Protein AF-A0A0C1VVW6-F1 (afdb_monomer)

pLDDT: mean 87.75, std 16.45, range [38.97, 98.75]

Mean predicted aligned error: 8.98 Å

Solvent-accessible surface area (backbone atoms only — not comparable to full-atom values): 6967 Å² total; per-residue (Å²): 140,86,84,83,84,83,82,80,81,80,80,78,78,80,73,80,77,72,69,86,77,62,80,66,50,30,40,35,40,40,45,78,97,44,73,49,74,16,56,50,42,99,85,32,35,31,55,39,76,48,79,59,90,57,38,35,37,46,38,36,39,38,56,46,84,48,90,81,26,34,38,38,39,41,40,39,40,38,35,34,60,78,77,74,44,76,35,62,45,76,51,74,44,80,40,46,60,93,42,28,82,48,73,43,79,73,51,56,43,87,90,32,56,28,26,38,29,42,70

Structure (mmCIF, N/CA/C/O backbone):
data_AF-A0A0C1VVW6-F1
#
_entry.id   AF-A0A0C1VVW6-F1
#
loop_
_atom_site.group_PDB
_atom_site.id
_atom_site.type_symbol
_atom_site.label_atom_id
_atom_site.label_alt_id
_atom_site.label_comp_id
_atom_site.label_asym_id
_atom_site.label_entity_id
_atom_site.label_seq_id
_atom_site.pdbx_PDB_ins_code
_atom_site.Cartn_x
_atom_site.Cartn_y
_atom_site.Cartn_z
_atom_site.occupancy
_atom_site.B_iso_or_equiv
_atom_site.auth_seq_id
_atom_site.auth_comp_id
_atom_site.auth_asym_id
_atom_site.auth_atom_id
_atom_site.pdbx_PDB_model_num
ATOM 1 N N . MET A 1 1 ? -25.002 21.895 -63.461 1.00 39.16 1 MET A N 1
ATOM 2 C CA . MET A 1 1 ? -24.594 20.782 -62.574 1.00 39.16 1 MET A CA 1
ATOM 3 C C . MET A 1 1 ? -23.372 21.235 -61.779 1.00 39.16 1 MET A C 1
ATOM 5 O O . MET A 1 1 ? -22.337 21.459 -62.389 1.00 39.16 1 MET A O 1
ATOM 9 N N . LYS A 1 2 ? -23.491 21.469 -60.465 1.00 38.97 2 LYS A N 1
ATOM 10 C CA . LYS A 1 2 ? -22.367 21.853 -59.586 1.00 38.97 2 LYS A CA 1
ATOM 11 C C . LYS A 1 2 ? -21.999 20.637 -58.733 1.00 38.97 2 LYS A C 1
ATOM 13 O O . LYS A 1 2 ? -22.850 20.143 -58.004 1.00 38.97 2 LYS A O 1
ATOM 18 N N . ARG A 1 3 ? -20.770 20.130 -58.863 1.00 46.97 3 ARG A N 1
ATOM 19 C CA . ARG A 1 3 ? -20.246 19.047 -58.017 1.00 46.97 3 ARG A CA 1
ATOM 20 C C . ARG A 1 3 ? -19.600 19.681 -56.788 1.00 46.97 3 ARG A C 1
ATOM 22 O O . ARG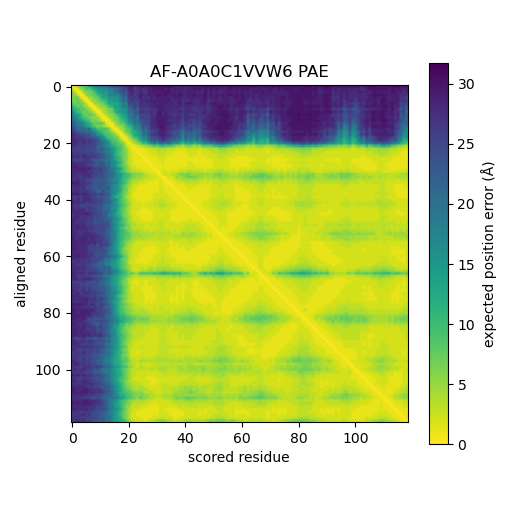 A 1 3 ? -18.612 20.394 -56.925 1.00 46.97 3 ARG A O 1
ATOM 29 N N . VAL A 1 4 ? -20.188 19.464 -55.616 1.00 49.81 4 VAL A N 1
ATOM 30 C CA . VAL A 1 4 ? -19.585 19.825 -54.328 1.00 49.81 4 VAL A CA 1
ATOM 31 C C . VAL A 1 4 ? -18.670 18.668 -53.936 1.00 49.81 4 VAL A C 1
ATOM 33 O O . VAL A 1 4 ? -19.135 17.545 -53.762 1.00 49.81 4 VAL A O 1
ATOM 36 N N . LEU A 1 5 ? -17.365 18.926 -53.890 1.00 56.25 5 LEU A N 1
ATOM 37 C CA . LEU A 1 5 ? -16.354 17.962 -53.471 1.00 56.25 5 LEU A CA 1
ATOM 38 C C . LEU A 1 5 ? -16.171 18.101 -51.953 1.00 56.25 5 LEU A C 1
ATOM 40 O O . LEU A 1 5 ? -15.530 19.044 -51.494 1.00 56.25 5 LEU A O 1
ATOM 44 N N . SER A 1 6 ? -16.764 17.199 -51.173 1.00 52.16 6 SER A N 1
ATOM 45 C CA . SER A 1 6 ? -16.557 17.152 -49.722 1.00 52.16 6 SER A CA 1
ATOM 46 C C . SER A 1 6 ? -15.260 16.404 -49.416 1.00 52.16 6 SER A C 1
ATOM 48 O O . SER A 1 6 ? -15.181 15.190 -49.593 1.00 52.16 6 SER A O 1
ATOM 50 N N . LEU A 1 7 ? -14.234 17.134 -48.976 1.00 50.03 7 LEU A N 1
ATOM 51 C CA . LEU A 1 7 ? -12.964 16.577 -48.519 1.00 50.03 7 LEU A CA 1
ATOM 52 C C . LEU A 1 7 ? -13.128 16.130 -47.055 1.00 50.03 7 LEU A C 1
ATOM 54 O O . LEU A 1 7 ? -13.201 16.962 -46.153 1.00 50.03 7 LEU A O 1
ATOM 58 N N . ALA A 1 8 ? -13.249 14.822 -46.820 1.00 61.75 8 ALA A N 1
ATOM 59 C CA . ALA A 1 8 ? -13.318 14.258 -45.475 1.00 61.75 8 ALA A CA 1
ATOM 60 C C . ALA A 1 8 ? -11.922 14.284 -44.829 1.00 61.75 8 ALA A C 1
ATOM 62 O O . ALA A 1 8 ? -11.010 13.581 -45.262 1.00 61.75 8 ALA A O 1
ATOM 63 N N . LEU A 1 9 ? -11.756 15.121 -43.804 1.00 55.44 9 LEU A N 1
ATOM 64 C CA . LEU A 1 9 ? -10.535 15.223 -43.010 1.00 55.44 9 LEU A CA 1
ATOM 65 C C . LEU A 1 9 ? -10.532 14.086 -41.970 1.00 55.44 9 LEU A C 1
ATOM 67 O O . LEU A 1 9 ? -11.147 14.201 -40.912 1.00 55.44 9 LEU A O 1
ATOM 71 N N . CYS A 1 10 ? -9.883 12.961 -42.271 1.00 58.12 10 CYS A N 1
ATOM 72 C CA . CYS A 1 10 ? -9.656 11.912 -41.275 1.00 58.12 10 CYS A CA 1
ATOM 73 C C . CYS A 1 10 ? -8.590 12.384 -40.277 1.00 58.12 10 CYS A C 1
ATOM 75 O O . CYS A 1 10 ? -7.397 12.360 -40.581 1.00 58.12 10 CYS A O 1
ATOM 77 N N . LEU A 1 11 ? -9.013 12.802 -39.079 1.00 55.22 11 LEU A N 1
ATOM 78 C CA . LEU A 1 11 ? -8.112 12.966 -37.939 1.00 55.22 11 LEU A CA 1
ATOM 79 C C . LEU A 1 11 ? -7.675 11.575 -37.470 1.00 55.22 11 LEU A C 1
ATOM 81 O O . LEU A 1 11 ? -8.383 10.907 -36.718 1.00 55.22 11 LEU A O 1
ATOM 85 N N . ALA A 1 12 ? -6.503 11.130 -37.913 1.00 63.59 12 ALA A N 1
ATOM 86 C CA . ALA A 1 12 ? -5.815 10.032 -37.255 1.00 63.59 12 ALA A CA 1
ATOM 87 C C . ALA A 1 12 ? -5.294 10.549 -35.906 1.00 63.59 12 ALA A C 1
ATOM 89 O O . ALA A 1 12 ? -4.311 11.288 -35.848 1.00 63.59 12 ALA A O 1
ATOM 90 N N . ALA A 1 13 ? -5.978 10.196 -34.818 1.00 58.41 13 ALA A N 1
ATOM 91 C CA . ALA A 1 13 ? -5.449 10.388 -33.478 1.00 58.41 13 ALA A CA 1
ATOM 92 C C . ALA A 1 13 ? -4.245 9.450 -33.306 1.00 58.41 13 ALA A C 1
ATOM 94 O O . ALA A 1 13 ? -4.403 8.244 -33.119 1.00 58.41 13 ALA A O 1
ATOM 95 N N . LEU A 1 14 ? -3.034 10.001 -33.400 1.00 58.34 14 LEU A N 1
ATOM 96 C CA . LEU A 1 14 ? -1.825 9.335 -32.928 1.00 58.34 14 LEU A CA 1
ATOM 97 C C . LEU A 1 14 ? -1.913 9.288 -31.401 1.00 58.34 14 LEU A C 1
ATOM 99 O O . LEU A 1 14 ? -1.489 10.213 -30.710 1.00 58.34 14 LEU A O 1
ATOM 103 N N . GLY A 1 15 ? -2.534 8.233 -30.875 1.00 53.66 15 GLY A N 1
ATOM 104 C CA . GLY A 1 15 ? -2.448 7.907 -29.461 1.00 53.66 15 GLY A CA 1
ATOM 105 C C . GLY A 1 15 ? -0.983 7.660 -29.132 1.00 53.66 15 GLY A C 1
ATOM 106 O O . GLY A 1 15 ? -0.405 6.677 -29.589 1.00 53.66 15 GLY A O 1
ATOM 107 N N . ALA A 1 16 ? -0.367 8.576 -28.388 1.00 53.03 16 ALA A N 1
ATOM 108 C CA . ALA A 1 16 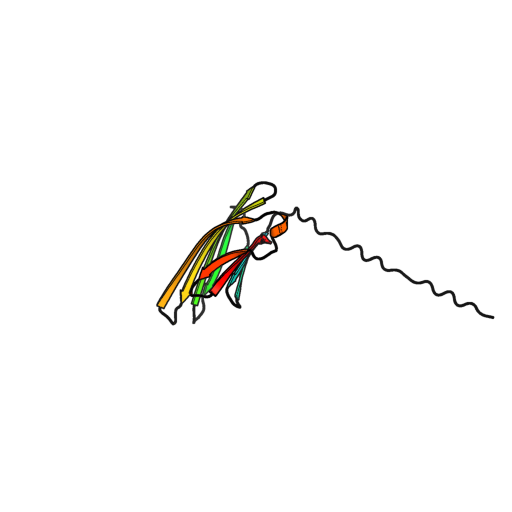? 0.944 8.348 -27.815 1.00 53.03 16 ALA A CA 1
ATOM 109 C C . ALA A 1 16 ? 0.825 7.134 -26.888 1.00 53.03 16 ALA A C 1
ATOM 111 O O . ALA A 1 16 ? 0.264 7.227 -25.798 1.00 53.03 16 ALA A O 1
ATOM 112 N N . SER A 1 17 ? 1.312 5.978 -27.335 1.00 52.59 17 SER A N 1
ATOM 113 C CA . SER A 1 17 ? 1.561 4.851 -26.450 1.00 52.59 17 SER A CA 1
ATOM 114 C C . SER A 1 17 ? 2.646 5.303 -25.478 1.00 52.59 17 SER A C 1
ATOM 116 O O . SER A 1 17 ? 3.830 5.315 -25.822 1.00 52.59 17 SER A O 1
ATOM 118 N N . ALA A 1 18 ? 2.240 5.765 -24.295 1.00 50.56 18 ALA A N 1
ATOM 119 C CA . ALA A 1 18 ? 3.163 6.049 -23.213 1.00 50.56 18 ALA A CA 1
ATOM 120 C C . ALA A 1 18 ? 3.976 4.774 -22.964 1.00 50.56 18 ALA A C 1
ATOM 122 O O . ALA A 1 18 ? 3.415 3.702 -22.741 1.00 50.56 18 ALA A O 1
ATOM 123 N N . ASN A 1 19 ? 5.297 4.884 -23.096 1.00 49.47 19 ASN A N 1
ATOM 124 C CA . ASN A 1 19 ? 6.223 3.783 -22.875 1.00 49.47 19 ASN A CA 1
ATOM 125 C C . ASN A 1 19 ? 5.923 3.154 -21.506 1.00 49.47 19 ASN A C 1
ATOM 127 O O . ASN A 1 19 ? 6.190 3.774 -20.481 1.00 49.47 19 ASN A O 1
ATOM 131 N N . GLN A 1 20 ? 5.463 1.900 -21.470 1.00 54.16 20 GLN A N 1
ATOM 132 C CA . GLN A 1 20 ? 5.299 1.107 -20.236 1.00 54.16 20 GLN A CA 1
ATOM 133 C C . GLN A 1 20 ? 6.642 0.794 -19.534 1.00 54.16 20 GLN A C 1
ATOM 135 O O . GLN A 1 20 ? 6.708 -0.037 -18.628 1.00 54.16 20 GLN A O 1
ATOM 140 N N . ASN A 1 21 ? 7.720 1.462 -19.946 1.00 62.66 21 ASN A N 1
ATOM 141 C CA . ASN A 1 21 ? 9.091 1.284 -19.491 1.00 62.66 21 ASN A CA 1
ATOM 142 C C . ASN A 1 21 ? 9.578 2.419 -18.572 1.00 62.66 21 ASN A C 1
ATOM 144 O O . ASN A 1 21 ? 10.754 2.448 -18.220 1.00 62.66 21 ASN A O 1
ATOM 148 N N . SER A 1 22 ? 8.716 3.381 -18.220 1.00 81.56 22 SER A N 1
ATOM 149 C CA . SER A 1 22 ? 9.050 4.384 -17.207 1.00 81.56 22 SER A CA 1
ATOM 150 C C . SER A 1 22 ? 9.036 3.760 -15.815 1.00 81.56 22 SER A C 1
ATOM 152 O O . SER A 1 22 ? 8.104 3.022 -15.482 1.00 81.56 22 SER A O 1
ATOM 154 N N . GLU A 1 23 ? 10.045 4.094 -15.009 1.00 89.69 23 GLU A N 1
ATOM 155 C CA . GLU A 1 23 ? 10.064 3.741 -13.588 1.00 89.69 23 GLU A CA 1
ATOM 156 C C . GLU A 1 23 ? 8.824 4.289 -12.886 1.00 89.69 23 GLU A C 1
ATOM 158 O O . GLU A 1 23 ? 8.419 5.421 -13.190 1.00 89.69 23 GLU A O 1
ATOM 163 N N . PRO A 1 24 ? 8.248 3.529 -11.944 1.00 93.75 24 PRO A N 1
ATOM 164 C CA . PRO A 1 24 ? 7.165 4.031 -11.128 1.00 93.75 24 PRO A CA 1
ATOM 165 C C . PRO A 1 24 ? 7.634 5.190 -10.251 1.00 93.75 24 PRO A C 1
ATOM 167 O O . PRO A 1 24 ? 8.808 5.302 -9.885 1.00 93.75 24 PRO A O 1
ATOM 170 N N . LYS A 1 25 ? 6.697 6.076 -9.952 1.00 96.69 25 LYS A N 1
ATOM 171 C CA . LYS A 1 25 ? 6.865 7.271 -9.131 1.00 96.69 25 LYS A CA 1
ATOM 172 C C . LYS A 1 25 ? 6.042 7.213 -7.863 1.00 96.69 25 LYS A C 1
ATOM 174 O O . LYS A 1 25 ? 6.409 7.879 -6.905 1.00 96.69 25 LYS A O 1
ATOM 179 N N . SER A 1 26 ? 4.999 6.391 -7.817 1.00 98.00 26 SER A N 1
ATOM 180 C CA . SER A 1 26 ? 4.185 6.266 -6.616 1.00 98.00 26 SER A CA 1
ATOM 181 C C . SER A 1 26 ? 3.619 4.868 -6.417 1.00 98.00 26 SER A C 1
ATOM 183 O O . SER A 1 26 ? 3.552 4.046 -7.335 1.00 98.00 26 SER A O 1
ATOM 185 N N . VAL A 1 27 ? 3.186 4.613 -5.187 1.00 98.31 27 VAL A N 1
ATOM 186 C CA . VAL A 1 27 ? 2.378 3.454 -4.823 1.00 98.31 27 VAL A CA 1
ATOM 187 C C . VAL A 1 27 ? 1.014 3.958 -4.370 1.00 98.31 27 VAL A C 1
ATOM 189 O O . VAL A 1 27 ? 0.918 4.885 -3.564 1.00 98.31 27 VAL A O 1
ATOM 192 N N . THR A 1 28 ? -0.055 3.358 -4.883 1.00 98.38 28 THR A N 1
ATOM 193 C CA . THR A 1 28 ? -1.418 3.637 -4.426 1.00 98.38 28 THR A CA 1
ATOM 194 C C . THR A 1 28 ? -1.890 2.519 -3.520 1.00 98.38 28 THR A C 1
ATOM 196 O O . THR A 1 28 ? -1.903 1.363 -3.929 1.00 98.38 28 THR A O 1
ATOM 199 N N . LEU A 1 29 ? -2.335 2.870 -2.319 1.00 98.00 29 LEU A N 1
ATOM 200 C CA . LEU A 1 29 ? -3.126 2.019 -1.444 1.00 98.00 29 LEU A CA 1
ATOM 201 C C . LEU A 1 29 ? -4.609 2.247 -1.733 1.00 98.00 29 LEU A C 1
ATOM 203 O O . LEU A 1 29 ? -5.087 3.374 -1.636 1.00 98.00 29 LEU A O 1
ATOM 207 N N . ASN A 1 30 ? -5.345 1.178 -2.013 1.00 96.56 30 ASN A N 1
ATOM 208 C CA . ASN A 1 30 ? -6.803 1.175 -2.034 1.00 96.56 30 ASN A CA 1
ATOM 209 C C . ASN A 1 30 ? -7.304 0.480 -0.762 1.00 96.56 30 ASN A C 1
ATOM 211 O O . ASN A 1 30 ? -7.055 -0.716 -0.567 1.00 96.56 30 ASN A O 1
ATOM 215 N N . TYR A 1 31 ? -8.009 1.230 0.081 1.00 92.56 31 TYR A N 1
ATOM 216 C CA . TYR A 1 31 ? -8.609 0.770 1.331 1.00 92.56 31 TYR A CA 1
ATOM 217 C C . TYR A 1 31 ? -10.061 1.252 1.388 1.00 92.56 31 TYR A C 1
ATOM 219 O O . TYR A 1 31 ? -10.327 2.430 1.619 1.00 92.56 31 TYR A O 1
ATOM 227 N N . ASP A 1 32 ? -11.010 0.334 1.186 1.00 88.00 32 ASP A N 1
ATOM 228 C CA . ASP A 1 32 ? -12.447 0.648 1.161 1.00 88.00 32 ASP A CA 1
ATOM 229 C C . ASP A 1 32 ? -12.781 1.773 0.154 1.00 88.00 32 ASP A C 1
ATOM 231 O O . ASP A 1 32 ? -12.521 1.611 -1.038 1.00 88.00 32 ASP A O 1
ATOM 235 N N . GLN A 1 33 ? -13.325 2.911 0.600 1.00 86.56 33 GLN A N 1
ATOM 236 C CA . GLN A 1 33 ? -13.609 4.079 -0.250 1.00 86.56 33 GLN A CA 1
ATOM 237 C C . GLN A 1 33 ? -12.464 5.100 -0.288 1.00 86.56 33 GLN A C 1
ATOM 239 O O . GLN A 1 33 ? -12.596 6.169 -0.885 1.00 86.56 33 GLN A O 1
ATOM 244 N N . THR A 1 34 ? -11.347 4.777 0.354 1.00 89.31 34 THR A N 1
ATOM 245 C CA . THR A 1 34 ? -10.212 5.670 0.534 1.00 89.31 34 THR A CA 1
ATOM 246 C C . THR A 1 34 ? -9.044 5.198 -0.321 1.00 89.31 34 THR A C 1
ATOM 248 O O . THR A 1 34 ? -8.720 4.010 -0.377 1.00 89.31 34 THR A O 1
ATOM 251 N N . GLN A 1 35 ? -8.378 6.148 -0.972 1.00 94.62 35 GLN A N 1
ATOM 252 C CA . GLN A 1 35 ? -7.114 5.912 -1.656 1.00 94.62 35 GLN A CA 1
ATOM 253 C C . GLN A 1 35 ? -6.030 6.789 -1.042 1.00 94.62 35 GLN A C 1
ATOM 255 O O . GLN A 1 35 ? -6.256 7.977 -0.808 1.00 94.62 35 GLN A O 1
ATOM 260 N N . LEU A 1 36 ? -4.861 6.205 -0.788 1.00 96.81 36 LEU A N 1
ATOM 261 C CA . LEU A 1 36 ? -3.658 6.949 -0.428 1.00 96.81 36 LEU A CA 1
ATOM 262 C C . LEU A 1 36 ? -2.655 6.775 -1.558 1.00 96.81 36 LEU A C 1
ATOM 264 O O . LEU A 1 36 ? -2.421 5.657 -2.009 1.00 96.81 36 LEU A O 1
ATOM 268 N N . VAL A 1 37 ? -2.053 7.872 -1.996 1.00 98.00 37 VAL A N 1
ATOM 269 C CA . VAL A 1 37 ? -0.940 7.851 -2.944 1.00 98.00 37 VAL A CA 1
ATOM 270 C C . VAL A 1 37 ? 0.306 8.265 -2.181 1.00 98.00 37 VAL A C 1
ATOM 272 O O . VAL A 1 37 ? 0.319 9.325 -1.558 1.00 98.00 37 VAL A O 1
ATOM 275 N N . ALA A 1 38 ? 1.323 7.413 -2.212 1.00 98.44 38 ALA A N 1
ATOM 276 C CA . ALA A 1 38 ? 2.617 7.665 -1.604 1.00 98.44 38 ALA A CA 1
ATOM 277 C C . ALA A 1 38 ? 3.664 7.790 -2.711 1.00 98.44 38 ALA A C 1
ATOM 279 O O . ALA A 1 38 ? 3.822 6.876 -3.523 1.00 98.44 38 ALA A O 1
ATOM 280 N N . GLU A 1 39 ? 4.363 8.920 -2.758 1.00 98.50 39 GLU A N 1
ATOM 281 C CA . GLU A 1 39 ? 5.473 9.116 -3.690 1.00 98.50 39 GLU A CA 1
ATOM 282 C C . GLU A 1 39 ? 6.662 8.238 -3.278 1.00 98.50 39 GLU A C 1
ATOM 284 O O . GLU A 1 3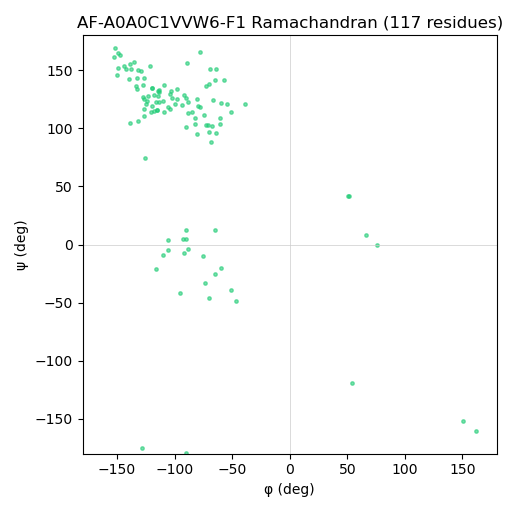9 ? 6.992 8.124 -2.095 1.00 98.50 39 GLU A O 1
ATOM 289 N N . ILE A 1 40 ? 7.310 7.623 -4.265 1.00 98.44 40 ILE A N 1
ATOM 290 C CA . ILE A 1 40 ? 8.534 6.849 -4.076 1.00 98.44 40 ILE A CA 1
ATOM 291 C C . ILE A 1 40 ? 9.699 7.834 -3.988 1.00 98.44 40 ILE A C 1
ATOM 293 O O . ILE A 1 40 ? 9.978 8.596 -4.919 1.00 98.44 40 ILE A O 1
ATOM 297 N N . GLN A 1 41 ? 10.388 7.809 -2.856 1.00 98.25 41 GLN A N 1
ATOM 298 C CA . GLN A 1 41 ? 11.539 8.653 -2.570 1.00 98.25 41 GLN A CA 1
ATOM 299 C C . GLN A 1 41 ? 12.815 8.130 -3.259 1.00 98.25 41 GLN A C 1
ATOM 301 O O . GLN A 1 41 ? 12.853 6.991 -3.730 1.00 98.25 41 GLN A O 1
ATOM 306 N N . PRO A 1 42 ? 13.895 8.937 -3.339 1.00 96.62 42 PRO A N 1
ATOM 307 C CA . PRO A 1 42 ? 15.150 8.521 -3.978 1.00 96.62 42 PRO A CA 1
ATOM 308 C C . PRO A 1 42 ? 15.827 7.291 -3.356 1.00 96.62 42 PRO A C 1
ATOM 310 O O . PRO A 1 42 ? 16.658 6.665 -4.009 1.00 96.62 42 PRO A O 1
ATOM 313 N N . ASP A 1 43 ? 15.501 6.960 -2.108 1.00 97.31 43 ASP A N 1
ATOM 314 C CA . ASP A 1 43 ? 15.960 5.759 -1.403 1.00 97.31 43 ASP A CA 1
ATOM 315 C C . ASP A 1 43 ? 15.014 4.557 -1.592 1.00 97.31 43 ASP A C 1
ATOM 317 O O . ASP A 1 43 ? 15.138 3.562 -0.881 1.00 97.31 43 ASP A O 1
ATOM 321 N N . ASN A 1 44 ? 14.081 4.657 -2.545 1.00 97.94 44 ASN A N 1
ATOM 322 C CA . ASN A 1 44 ? 13.049 3.683 -2.893 1.00 97.94 44 ASN A CA 1
ATOM 323 C C . ASN A 1 44 ? 11.974 3.429 -1.826 1.00 97.94 44 ASN A C 1
ATOM 325 O O . ASN A 1 44 ? 11.152 2.526 -2.006 1.00 97.94 44 ASN A O 1
ATOM 329 N N . HIS A 1 45 ? 11.942 4.205 -0.744 1.00 98.62 45 HIS A N 1
ATOM 330 C CA . HIS A 1 45 ? 10.897 4.095 0.268 1.00 98.62 45 HIS A CA 1
ATOM 331 C C . HIS A 1 45 ? 9.712 4.995 -0.071 1.00 98.62 45 HIS A C 1
ATOM 333 O O . HIS A 1 45 ? 9.839 5.994 -0.779 1.00 98.62 45 HIS A O 1
ATOM 339 N N . PHE A 1 46 ? 8.542 4.653 0.451 1.00 98.69 46 PHE A N 1
ATOM 340 C CA . PHE A 1 46 ? 7.351 5.485 0.350 1.00 98.69 46 PHE A CA 1
ATOM 341 C C . PHE A 1 46 ? 6.608 5.490 1.682 1.00 98.69 46 PHE A C 1
ATOM 343 O O . PHE A 1 46 ? 6.647 4.517 2.440 1.00 98.69 46 PHE A O 1
ATOM 350 N N . GLU A 1 47 ? 5.906 6.586 1.949 1.00 98.56 47 GLU A N 1
ATOM 351 C CA . GLU A 1 47 ? 5.018 6.714 3.097 1.00 98.56 47 GLU A CA 1
ATOM 352 C C . GLU A 1 47 ? 3.849 7.657 2.793 1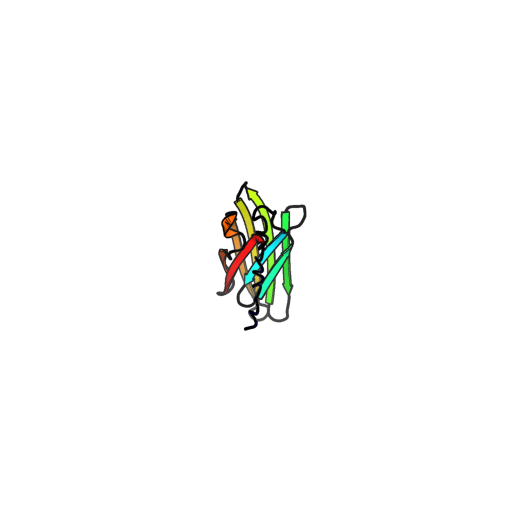.00 98.56 47 GLU A C 1
ATOM 354 O O . GLU A 1 47 ? 3.983 8.634 2.055 1.00 98.56 47 GLU A O 1
ATOM 359 N N . ALA A 1 48 ? 2.687 7.354 3.361 1.00 98.06 48 ALA A N 1
ATOM 360 C CA . ALA A 1 48 ? 1.524 8.223 3.394 1.00 98.06 48 ALA A CA 1
ATOM 361 C C . ALA A 1 48 ? 0.713 7.960 4.667 1.00 98.06 48 ALA A C 1
ATOM 363 O O . ALA A 1 48 ? 0.694 6.853 5.208 1.00 98.06 48 ALA A O 1
ATOM 364 N N . LEU A 1 49 ? 0.014 8.994 5.127 1.00 97.38 49 LEU A N 1
ATOM 365 C CA . LEU A 1 49 ? -0.760 8.966 6.359 1.00 97.38 49 LEU A CA 1
ATOM 366 C C . LEU A 1 49 ? -2.140 9.571 6.130 1.00 97.38 49 LEU A C 1
ATOM 368 O O . LEU A 1 49 ? -2.270 10.653 5.556 1.00 97.38 49 LEU A O 1
ATOM 372 N N . ILE A 1 50 ? -3.158 8.911 6.669 1.00 95.19 50 ILE A N 1
ATOM 373 C CA . ILE A 1 50 ? -4.436 9.544 6.991 1.00 95.19 50 ILE A CA 1
ATOM 374 C C . ILE A 1 50 ? -4.588 9.528 8.501 1.00 95.19 50 ILE A C 1
ATOM 376 O O . ILE A 1 50 ? -4.428 8.485 9.126 1.00 95.19 50 ILE A O 1
ATOM 380 N N . ASP A 1 51 ? -4.933 10.669 9.084 1.00 96.06 51 ASP A N 1
ATOM 381 C CA . ASP A 1 51 ? -5.247 10.775 10.503 1.00 96.06 51 ASP A CA 1
ATOM 382 C C . ASP A 1 51 ? -6.453 11.705 10.686 1.00 96.06 51 ASP A C 1
ATOM 384 O O . ASP A 1 51 ? -6.354 12.920 10.517 1.00 96.06 51 ASP A O 1
ATOM 388 N N . ASN A 1 52 ? -7.621 11.124 10.965 1.00 93.62 52 ASN A N 1
ATOM 389 C CA . ASN A 1 52 ? -8.878 11.853 11.144 1.00 93.62 52 ASN A CA 1
ATOM 390 C C . ASN A 1 52 ? -9.558 11.462 12.468 1.00 93.62 52 ASN A C 1
ATOM 392 O O . ASN A 1 52 ? -8.989 10.746 13.289 1.00 93.62 52 ASN A O 1
ATOM 396 N N . GLU A 1 53 ? -10.765 11.961 12.735 1.00 94.06 53 GLU A N 1
ATOM 397 C CA . GLU A 1 53 ? -11.468 11.690 14.001 1.00 94.06 53 GLU A CA 1
ATOM 398 C C . GLU A 1 53 ? -11.845 10.210 14.198 1.00 94.06 53 GLU A C 1
ATOM 400 O O . GLU A 1 53 ? -11.967 9.749 15.333 1.00 94.06 53 GLU A O 1
ATOM 405 N N . GLN A 1 54 ? -12.010 9.451 13.112 1.00 93.00 54 GLN A N 1
ATOM 406 C CA . GLN A 1 54 ? -12.498 8.071 13.129 1.00 93.00 54 GLN A CA 1
ATOM 407 C C . GLN A 1 54 ? -11.362 7.047 13.140 1.00 93.00 54 GLN A C 1
ATOM 409 O O . GLN A 1 54 ? -11.434 6.041 13.856 1.00 93.00 54 GLN A O 1
ATOM 414 N N . GLU A 1 55 ? -10.317 7.290 12.353 1.00 93.94 55 GLU A N 1
ATOM 415 C CA . GLU A 1 55 ? -9.219 6.350 12.156 1.00 93.94 55 GLU A CA 1
ATOM 416 C C . GLU A 1 55 ? -7.894 7.031 11.807 1.00 93.94 55 GLU A C 1
ATOM 418 O O . GLU A 1 55 ? -7.846 8.184 11.369 1.00 93.94 55 GLU A O 1
ATOM 423 N N . ARG A 1 56 ? -6.818 6.268 11.999 1.00 95.81 56 ARG A N 1
ATOM 424 C CA . ARG A 1 56 ? -5.484 6.539 11.474 1.00 95.81 56 ARG A CA 1
ATOM 425 C C . ARG A 1 56 ? -5.062 5.385 10.569 1.00 95.81 56 ARG A C 1
ATOM 427 O O . ARG A 1 56 ? -5.251 4.232 10.950 1.00 95.81 56 ARG A O 1
ATOM 434 N N . ILE A 1 57 ? -4.505 5.691 9.402 1.00 96.12 57 ILE A N 1
ATOM 435 C CA . ILE A 1 57 ? -3.952 4.722 8.453 1.00 96.12 57 ILE A CA 1
ATOM 436 C C . ILE A 1 57 ? -2.523 5.141 8.137 1.00 96.12 57 ILE A C 1
ATOM 438 O O . ILE A 1 57 ? -2.319 6.153 7.468 1.00 96.12 57 ILE A O 1
ATOM 442 N N . ASP A 1 58 ? -1.560 4.354 8.599 1.00 97.88 58 ASP A N 1
ATOM 443 C CA . ASP A 1 58 ? -0.160 4.461 8.207 1.00 97.88 58 ASP A CA 1
ATOM 444 C C . ASP A 1 58 ? 0.087 3.494 7.038 1.00 97.88 58 ASP A C 1
ATOM 446 O O . ASP A 1 58 ? -0.138 2.286 7.162 1.00 97.88 58 ASP A O 1
ATOM 450 N N . PHE A 1 59 ? 0.518 4.027 5.895 1.00 98.25 59 PHE A N 1
ATOM 451 C CA . PHE A 1 59 ? 0.866 3.268 4.696 1.00 98.25 59 PHE A CA 1
ATOM 452 C C . PHE A 1 59 ? 2.330 3.514 4.356 1.00 98.25 59 PHE A C 1
ATOM 454 O O . PHE A 1 59 ? 2.708 4.653 4.099 1.00 98.25 59 PHE A O 1
ATOM 461 N N . SER A 1 60 ? 3.154 2.471 4.344 1.00 98.75 60 SER A N 1
ATOM 462 C CA . SER A 1 60 ? 4.583 2.608 4.065 1.00 98.75 60 SER A CA 1
ATOM 463 C C . SER A 1 60 ? 5.180 1.357 3.437 1.00 98.75 60 SER A C 1
ATOM 465 O O . SER A 1 60 ? 4.540 0.302 3.376 1.00 98.75 60 SER A O 1
ATOM 467 N N . GLY A 1 61 ? 6.411 1.474 2.951 1.00 98.62 61 GLY A N 1
ATOM 468 C CA . GLY A 1 61 ? 7.124 0.349 2.370 1.00 98.62 61 GLY A CA 1
ATOM 469 C C . GLY A 1 61 ? 8.304 0.755 1.503 1.00 98.62 61 GLY A C 1
ATOM 470 O O . GLY A 1 61 ? 8.811 1.875 1.603 1.00 98.62 61 GLY A O 1
ATOM 471 N N . SER A 1 62 ? 8.729 -0.170 0.647 1.00 98.62 62 SER A N 1
ATOM 472 C CA . SER A 1 62 ? 9.832 0.021 -0.295 1.00 98.62 62 SER A CA 1
ATOM 473 C C . SER A 1 62 ? 9.578 -0.685 -1.627 1.00 98.62 62 SER A C 1
ATOM 475 O O . SER A 1 62 ? 8.824 -1.661 -1.713 1.00 98.62 62 SER A O 1
ATOM 477 N N . VAL A 1 63 ? 10.200 -0.165 -2.687 1.00 98.12 63 VAL A N 1
ATOM 478 C CA . VAL A 1 63 ? 10.103 -0.692 -4.055 1.00 98.12 63 VAL A CA 1
ATOM 479 C C . VAL A 1 63 ? 11.483 -1.091 -4.564 1.00 98.12 63 VAL A C 1
ATOM 481 O O . VAL A 1 63 ? 12.323 -0.243 -4.843 1.00 98.12 63 VAL A O 1
ATOM 484 N N . ASP A 1 64 ? 11.695 -2.381 -4.793 1.00 97.25 64 ASP A N 1
ATOM 485 C CA . ASP A 1 64 ? 12.921 -2.896 -5.396 1.00 97.25 64 ASP A CA 1
ATOM 486 C C . ASP A 1 64 ? 12.697 -3.268 -6.860 1.00 97.25 64 ASP A C 1
ATOM 488 O O . ASP A 1 64 ? 11.764 -3.996 -7.212 1.00 97.25 64 ASP A O 1
ATOM 492 N N . LYS A 1 65 ? 13.593 -2.817 -7.739 1.00 94.56 65 LYS A N 1
ATOM 493 C CA . LYS A 1 65 ? 13.545 -3.171 -9.158 1.00 94.56 65 LYS A CA 1
ATOM 494 C C . LYS A 1 65 ? 14.150 -4.557 -9.401 1.00 94.56 65 LYS A C 1
ATOM 496 O O . LYS A 1 65 ? 15.319 -4.789 -9.099 1.00 94.56 65 LYS A O 1
ATOM 501 N N . LEU A 1 66 ? 13.390 -5.442 -10.044 1.00 93.00 66 LEU A N 1
ATOM 502 C CA . LEU A 1 66 ? 13.801 -6.785 -10.462 1.00 93.00 66 LEU A CA 1
ATOM 503 C C . LEU A 1 66 ? 13.538 -6.966 -11.964 1.00 93.00 66 LEU A C 1
ATOM 505 O O . LEU A 1 66 ? 12.589 -7.632 -12.352 1.00 93.00 66 LEU A O 1
ATOM 509 N N . LEU A 1 67 ? 14.372 -6.350 -12.809 1.00 88.75 67 LEU A N 1
ATOM 510 C CA . LEU A 1 67 ? 14.168 -6.237 -14.263 1.00 88.75 67 LEU A CA 1
ATOM 511 C C . LEU A 1 67 ? 13.567 -7.504 -14.926 1.00 88.75 67 LEU A C 1
ATOM 513 O O . LEU A 1 67 ? 14.222 -8.549 -14.899 1.00 88.75 67 LEU A O 1
ATOM 517 N N . PRO A 1 68 ? 12.389 -7.416 -15.583 1.00 89.50 68 PRO A N 1
ATOM 518 C CA . PRO A 1 68 ? 11.569 -6.215 -15.833 1.00 89.50 68 PRO A CA 1
ATOM 519 C C . PRO A 1 68 ? 10.549 -5.869 -14.727 1.00 89.50 68 PRO A C 1
ATOM 521 O O . PRO A 1 68 ? 9.861 -4.855 -14.823 1.00 89.50 68 PRO A O 1
ATOM 524 N N . ASP A 1 69 ? 10.439 -6.711 -13.710 1.00 94.81 69 ASP A N 1
ATOM 525 C CA . ASP A 1 69 ? 9.433 -6.674 -12.655 1.00 94.81 69 ASP A CA 1
ATOM 526 C C . ASP A 1 69 ? 9.876 -5.829 -11.449 1.00 94.81 69 ASP A C 1
ATOM 528 O O . ASP A 1 69 ? 10.964 -5.245 -11.410 1.00 94.81 69 ASP A O 1
ATOM 532 N N . TYR A 1 70 ? 9.007 -5.757 -10.444 1.00 96.44 70 TYR A N 1
ATOM 533 C CA . TYR A 1 70 ? 9.239 -5.027 -9.204 1.00 96.44 70 TYR A CA 1
ATOM 534 C C . TYR A 1 70 ? 8.863 -5.894 -8.016 1.00 96.44 70 TYR A C 1
ATOM 536 O O . TYR A 1 70 ? 7.881 -6.631 -8.054 1.00 96.44 70 TYR A O 1
ATOM 544 N N . THR A 1 71 ? 9.623 -5.779 -6.939 1.00 97.75 71 THR A N 1
ATOM 545 C CA . THR A 1 71 ? 9.213 -6.297 -5.642 1.00 97.75 71 THR A CA 1
ATOM 546 C C . THR A 1 71 ? 8.775 -5.137 -4.770 1.00 97.75 71 THR A C 1
ATOM 548 O O . THR A 1 71 ? 9.479 -4.140 -4.661 1.00 97.75 71 THR A O 1
ATOM 551 N N . LEU A 1 72 ? 7.600 -5.264 -4.171 1.00 98.06 72 LEU A N 1
ATOM 552 C CA . LEU A 1 72 ? 6.999 -4.245 -3.330 1.00 98.06 72 LEU A CA 1
ATOM 553 C C . LEU A 1 72 ? 6.832 -4.819 -1.921 1.00 98.06 72 LEU A C 1
ATOM 555 O O . LEU A 1 72 ? 6.080 -5.777 -1.724 1.00 98.06 72 LEU A O 1
ATOM 559 N N . GLU A 1 73 ? 7.542 -4.248 -0.954 1.00 98.38 73 GLU A N 1
ATOM 560 C CA . GLU A 1 73 ? 7.305 -4.484 0.471 1.00 98.38 73 GLU A CA 1
ATOM 561 C C . GLU A 1 73 ? 6.327 -3.428 0.973 1.00 98.38 73 GLU A C 1
ATOM 563 O O . GLU A 1 73 ? 6.517 -2.242 0.722 1.00 98.38 73 GLU A O 1
ATOM 568 N N . VAL A 1 74 ? 5.256 -3.854 1.643 1.00 98.31 74 VAL A N 1
ATOM 569 C CA . VAL A 1 74 ? 4.169 -2.975 2.093 1.00 98.31 74 VAL A CA 1
ATOM 570 C C . VAL A 1 74 ? 3.830 -3.265 3.545 1.00 98.31 74 VAL A C 1
ATOM 572 O O . VAL A 1 74 ? 3.616 -4.420 3.924 1.00 98.31 74 VAL A O 1
ATOM 575 N N . SER A 1 75 ? 3.692 -2.192 4.317 1.00 98.25 75 SER A N 1
ATOM 576 C CA . SER A 1 75 ? 3.068 -2.153 5.631 1.00 98.25 75 SER A CA 1
ATOM 577 C C . SER A 1 75 ? 1.847 -1.237 5.589 1.00 98.25 75 SER A C 1
ATOM 579 O O . SER A 1 75 ? 1.910 -0.097 5.127 1.00 98.25 75 SER A O 1
ATOM 581 N N . VAL A 1 76 ? 0.715 -1.751 6.060 1.00 97.81 76 VAL A N 1
ATOM 582 C CA . VAL A 1 76 ? -0.512 -0.982 6.272 1.00 97.81 76 VAL A CA 1
ATOM 583 C C . VAL A 1 76 ? -0.948 -1.216 7.702 1.00 97.81 76 VAL A C 1
ATOM 585 O O . VAL A 1 76 ? -1.284 -2.345 8.064 1.00 97.81 76 VAL A O 1
ATOM 588 N N . ILE A 1 77 ? -0.969 -0.158 8.503 1.00 97.25 77 ILE A N 1
ATOM 589 C CA . ILE A 1 77 ? -1.453 -0.186 9.882 1.00 97.25 77 ILE A CA 1
ATOM 590 C C . ILE A 1 77 ? -2.673 0.718 9.954 1.00 97.25 77 ILE A C 1
ATOM 592 O O . ILE A 1 77 ? -2.595 1.904 9.651 1.00 97.25 77 ILE A O 1
ATOM 596 N N . GLN A 1 78 ? -3.802 0.163 10.376 1.00 95.94 78 GLN A N 1
ATOM 597 C CA . GLN A 1 78 ? -5.014 0.925 10.630 1.00 95.94 78 GLN A CA 1
ATOM 598 C C . GLN A 1 78 ? -5.342 0.875 12.114 1.00 95.94 78 GLN A C 1
ATOM 600 O O . GLN A 1 78 ? -5.423 -0.201 12.706 1.00 95.94 78 GLN A O 1
ATOM 605 N N . ALA A 1 79 ? -5.550 2.044 12.706 1.00 96.31 79 ALA A N 1
ATOM 606 C CA . ALA A 1 79 ? -6.017 2.201 14.070 1.00 96.31 79 ALA A CA 1
ATOM 607 C C . ALA A 1 79 ? -7.396 2.866 14.063 1.00 96.31 79 ALA A C 1
ATOM 609 O O . ALA A 1 79 ? -7.541 4.027 13.674 1.00 96.31 79 ALA A O 1
ATOM 610 N N . SER A 1 80 ? -8.418 2.151 14.531 1.00 94.56 80 SER A N 1
ATOM 611 C CA . SER A 1 80 ? -9.736 2.729 14.775 1.00 94.56 80 SER A CA 1
ATOM 612 C C . SER A 1 80 ? -9.722 3.509 16.087 1.00 94.56 80 SER A C 1
ATOM 614 O O . SER A 1 80 ? -9.550 2.933 17.165 1.00 94.56 80 SER A O 1
ATOM 616 N N . LYS A 1 81 ? -9.976 4.818 16.023 1.00 94.31 81 LYS A N 1
ATOM 617 C CA . LYS A 1 81 ? -10.110 5.663 17.220 1.00 94.31 81 LYS A CA 1
ATOM 618 C C . LYS A 1 81 ? -11.432 5.417 17.941 1.00 94.31 81 LYS A C 1
ATOM 620 O O . LYS A 1 81 ? -11.481 5.462 19.168 1.00 94.31 81 LYS A O 1
ATOM 625 N N . LEU A 1 82 ? -12.481 5.094 17.181 1.00 91.75 82 LEU A N 1
ATOM 626 C CA . LEU A 1 82 ? -13.808 4.774 17.714 1.00 91.75 82 LEU A CA 1
ATOM 627 C C . LEU A 1 82 ? -13.822 3.434 18.456 1.00 91.75 82 LEU A C 1
ATOM 629 O O . LEU A 1 82 ? -14.353 3.345 19.560 1.00 91.75 82 LEU A O 1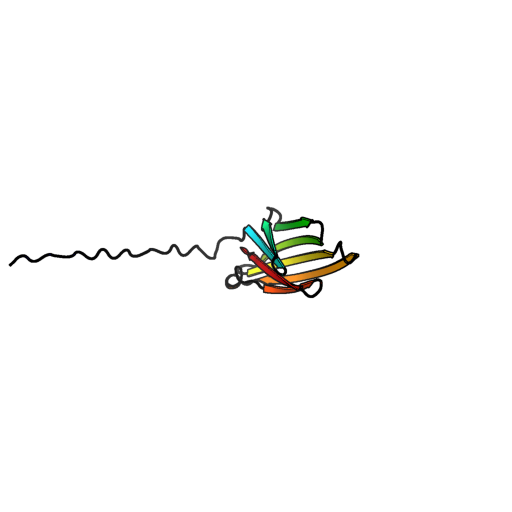
ATOM 633 N N . GLN A 1 83 ? -13.225 2.396 17.865 1.00 92.62 83 GLN A N 1
ATOM 634 C CA . GLN A 1 83 ? -13.226 1.043 18.433 1.00 92.62 83 GLN A CA 1
ATOM 635 C C . GLN A 1 83 ? -12.011 0.765 19.328 1.00 92.62 83 GLN A C 1
ATOM 637 O O . GLN A 1 83 ? -11.972 -0.272 19.985 1.00 92.62 83 GLN A O 1
ATOM 642 N N . ARG A 1 84 ? -11.029 1.680 19.373 1.00 92.56 84 ARG A N 1
ATOM 643 C CA . ARG A 1 84 ? -9.748 1.512 20.083 1.00 92.56 84 ARG A CA 1
ATOM 644 C C . ARG A 1 84 ? -9.041 0.206 19.706 1.00 92.56 84 ARG A C 1
ATOM 646 O O . ARG A 1 84 ? -8.513 -0.497 20.565 1.00 92.56 84 ARG A O 1
ATOM 653 N N . SER A 1 85 ? -9.064 -0.122 18.421 1.00 94.31 85 SER A N 1
ATOM 654 C CA . SER A 1 85 ? -8.485 -1.340 17.860 1.00 94.31 85 SER A CA 1
ATOM 655 C C . SER A 1 85 ? -7.444 -0.997 16.803 1.00 94.31 85 SER A C 1
ATOM 657 O O . SER A 1 85 ? -7.526 0.049 16.161 1.00 94.31 85 SER A O 1
ATOM 659 N N . THR A 1 86 ? -6.486 -1.901 16.613 1.00 96.25 86 THR A N 1
ATOM 660 C CA . THR A 1 86 ? -5.476 -1.803 15.558 1.00 96.25 86 THR A CA 1
ATOM 661 C C . THR A 1 86 ? -5.456 -3.096 14.760 1.00 96.25 86 THR A C 1
ATOM 663 O O . THR A 1 86 ? -5.489 -4.185 15.336 1.00 96.25 86 THR A O 1
ATOM 666 N N . ALA A 1 87 ? -5.376 -2.979 13.442 1.00 95.88 87 ALA A N 1
ATOM 667 C CA . ALA A 1 87 ? -5.175 -4.090 12.527 1.00 95.88 87 ALA A CA 1
ATOM 668 C C . ALA A 1 87 ? -4.062 -3.736 11.535 1.00 95.88 87 ALA A C 1
ATOM 670 O O . ALA A 1 87 ? -3.854 -2.568 11.212 1.00 95.88 87 ALA A O 1
ATOM 671 N N . GLN A 1 88 ? -3.334 -4.747 11.064 1.00 97.25 88 GLN A N 1
ATOM 672 C CA . GLN A 1 88 ? -2.203 -4.536 10.169 1.00 97.25 88 GLN A CA 1
ATOM 673 C C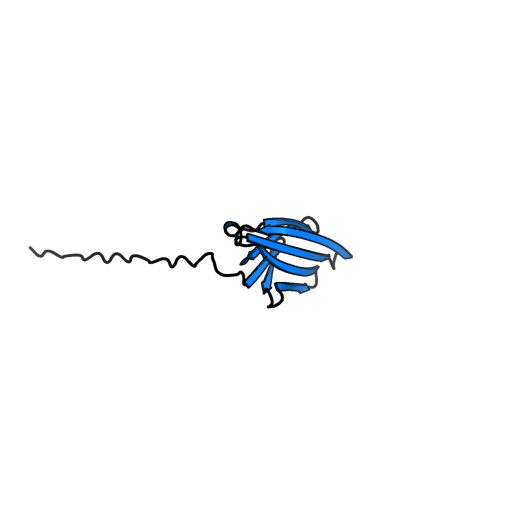 . GLN A 1 88 ? -2.100 -5.614 9.096 1.00 97.25 88 GLN A C 1
ATOM 675 O O . GLN A 1 88 ? -2.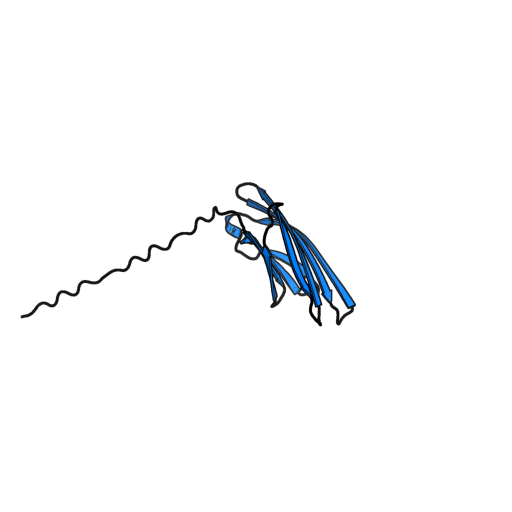460 -6.770 9.328 1.00 97.25 88 GLN A O 1
ATOM 680 N N . VAL A 1 89 ? -1.539 -5.230 7.956 1.00 97.50 89 VAL A N 1
ATOM 681 C CA . VAL A 1 89 ? -1.061 -6.131 6.907 1.00 97.50 89 VAL A CA 1
ATOM 682 C C . VAL A 1 89 ? 0.383 -5.754 6.602 1.00 97.50 89 VAL A C 1
ATOM 684 O O . VAL A 1 89 ? 0.672 -4.598 6.315 1.00 97.50 89 VAL A O 1
ATOM 687 N N . ASN A 1 90 ? 1.273 -6.743 6.655 1.00 97.75 90 ASN A N 1
ATOM 688 C CA . ASN A 1 90 ? 2.665 -6.622 6.238 1.00 97.75 90 ASN A CA 1
ATOM 689 C C . ASN A 1 90 ? 2.926 -7.713 5.205 1.00 97.75 90 ASN A C 1
ATOM 691 O O . ASN A 1 90 ? 2.721 -8.892 5.501 1.00 97.75 90 ASN A O 1
ATOM 695 N N . THR A 1 91 ? 3.321 -7.339 3.994 1.00 97.69 91 THR A N 1
ATOM 696 C CA . THR A 1 91 ? 3.537 -8.310 2.920 1.00 97.69 91 THR A CA 1
ATOM 697 C C . THR A 1 91 ? 4.626 -7.870 1.956 1.00 97.69 91 THR A C 1
ATOM 699 O O . THR A 1 91 ? 5.007 -6.703 1.905 1.00 97.69 91 THR A O 1
ATOM 702 N N . LYS A 1 92 ? 5.088 -8.828 1.159 1.00 98.00 92 LYS A N 1
ATOM 703 C CA . LYS A 1 92 ? 5.999 -8.628 0.042 1.00 98.00 92 LYS A CA 1
ATOM 704 C C . LYS A 1 92 ? 5.376 -9.257 -1.193 1.00 98.00 92 LYS A C 1
ATOM 706 O O . LYS A 1 92 ? 5.027 -10.437 -1.171 1.00 98.00 92 LYS A O 1
ATOM 711 N N . VAL A 1 93 ? 5.226 -8.478 -2.257 1.00 96.75 93 VAL A N 1
ATOM 712 C CA . VAL A 1 93 ? 4.589 -8.925 -3.501 1.00 96.75 93 VAL A CA 1
ATOM 713 C C . VAL A 1 93 ? 5.487 -8.680 -4.703 1.00 96.75 93 VAL A C 1
ATOM 715 O O . VAL A 1 93 ? 6.197 -7.681 -4.773 1.00 96.75 93 VAL A O 1
ATOM 718 N N . LEU A 1 94 ? 5.447 -9.608 -5.657 1.00 96.94 94 LEU A N 1
ATOM 719 C CA . LEU A 1 94 ? 6.031 -9.425 -6.981 1.00 96.94 94 LEU A CA 1
ATOM 720 C C . LEU A 1 94 ? 4.976 -8.775 -7.878 1.00 96.94 94 LEU A C 1
ATOM 722 O O . LEU A 1 94 ? 3.893 -9.332 -8.048 1.00 96.94 94 LEU A O 1
ATOM 726 N N . ILE A 1 95 ? 5.303 -7.625 -8.456 1.00 95.94 95 ILE A N 1
ATOM 727 C CA . ILE A 1 95 ? 4.473 -6.913 -9.427 1.00 95.94 95 ILE A CA 1
ATOM 728 C C . ILE A 1 95 ? 5.150 -7.033 -10.781 1.00 95.94 95 ILE A C 1
ATOM 730 O O . ILE A 1 95 ? 6.234 -6.480 -11.000 1.00 95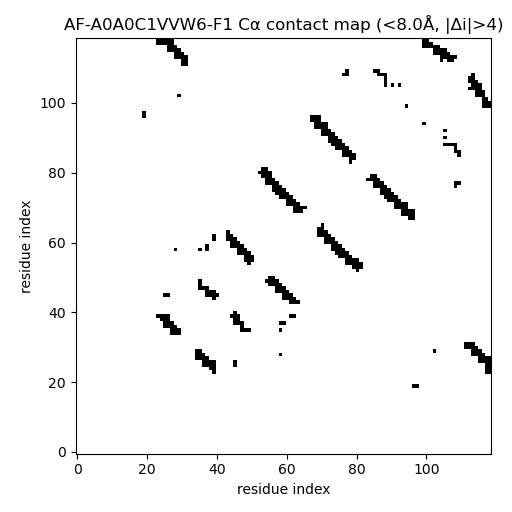.94 95 ILE A O 1
ATOM 734 N N . LYS A 1 96 ? 4.504 -7.742 -11.708 1.00 94.75 96 LYS A N 1
ATOM 735 C CA . LYS A 1 96 ? 5.024 -7.842 -13.070 1.00 94.75 96 LYS A CA 1
ATOM 736 C C . LYS A 1 96 ? 4.914 -6.504 -13.783 1.00 94.75 96 LYS A C 1
ATOM 738 O O . LYS A 1 96 ? 3.972 -5.747 -13.540 1.00 94.75 96 LYS A O 1
ATOM 743 N N . GLN A 1 97 ? 5.808 -6.227 -14.733 1.00 90.00 97 GLN A N 1
ATOM 744 C CA . GLN A 1 97 ? 5.774 -4.964 -15.491 1.00 90.00 97 GLN A CA 1
ATOM 745 C C . GLN A 1 97 ? 4.388 -4.657 -16.097 1.00 90.00 97 GLN A C 1
ATOM 747 O O . GLN A 1 97 ? 3.945 -3.508 -16.081 1.00 90.00 97 GLN A O 1
ATOM 752 N N . GLY A 1 98 ? 3.694 -5.686 -16.601 1.00 90.50 98 GLY A N 1
ATOM 753 C CA . GLY A 1 98 ? 2.352 -5.569 -17.185 1.00 90.50 98 GLY A CA 1
ATOM 754 C C . GLY A 1 98 ? 1.210 -5.401 -16.174 1.00 90.50 98 GLY A C 1
ATOM 755 O O . GLY A 1 98 ? 0.091 -5.107 -16.579 1.00 90.50 98 GLY A O 1
ATOM 756 N N . GLU A 1 99 ? 1.476 -5.569 -14.878 1.00 92.81 99 GLU A N 1
ATOM 757 C CA . GLU A 1 99 ? 0.483 -5.523 -13.793 1.00 92.81 99 GLU A CA 1
ATOM 758 C C . GLU A 1 99 ? 0.573 -4.235 -12.960 1.00 92.81 99 GLU A C 1
ATOM 760 O O . GLU A 1 99 ? -0.285 -4.007 -12.116 1.00 92.81 99 GLU A O 1
ATOM 765 N N . ARG A 1 100 ? 1.562 -3.361 -13.208 1.00 89.38 100 ARG A N 1
ATOM 766 C CA . ARG A 1 100 ? 1.858 -2.167 -12.389 1.00 89.38 100 ARG A CA 1
ATOM 767 C C . ARG A 1 100 ? 0.628 -1.328 -12.020 1.00 89.38 100 ARG A C 1
ATOM 769 O O . ARG A 1 100 ? 0.406 -1.043 -10.852 1.00 89.38 100 ARG A O 1
ATOM 776 N N . GLN A 1 101 ? -0.221 -1.014 -12.991 1.00 90.12 101 GLN A N 1
ATOM 777 C CA . GLN A 1 101 ? -1.401 -0.161 -12.793 1.00 90.12 101 GLN A CA 1
ATOM 778 C C . GLN A 1 101 ? -2.673 -0.939 -12.409 1.00 90.12 101 GLN A C 1
ATOM 780 O O . GLN A 1 101 ? -3.752 -0.357 -12.319 1.00 90.12 101 GLN A O 1
ATOM 785 N N . SER A 1 102 ? -2.572 -2.255 -12.207 1.00 93.12 102 SER A N 1
ATOM 786 C CA . SER A 1 102 ? -3.687 -3.099 -11.775 1.00 93.12 102 SER A CA 1
ATOM 787 C C . SER A 1 102 ? -3.615 -3.314 -10.261 1.00 93.12 102 SER A C 1
ATOM 789 O O . SER A 1 102 ? -2.587 -3.784 -9.776 1.00 93.12 102 SER A O 1
ATOM 791 N N . PRO A 1 103 ? -4.676 -3.002 -9.493 1.00 95.06 103 PRO A N 1
ATOM 792 C CA . PRO A 1 103 ? -4.681 -3.242 -8.055 1.00 95.06 103 PRO A CA 1
ATOM 793 C C . PRO A 1 103 ? -4.481 -4.724 -7.717 1.00 95.06 103 PRO A C 1
ATOM 795 O O . PRO A 1 103 ? -5.276 -5.578 -8.113 1.00 95.06 103 PRO A O 1
ATOM 798 N N . LEU A 1 104 ? -3.441 -5.019 -6.940 1.00 96.25 104 LEU A N 1
ATOM 799 C CA . LEU A 1 104 ? -3.154 -6.342 -6.400 1.00 96.25 104 LEU A CA 1
ATOM 800 C C . LEU A 1 104 ? -3.637 -6.418 -4.952 1.00 96.25 104 LEU A C 1
ATOM 802 O O . LEU A 1 104 ? -3.192 -5.645 -4.103 1.00 96.25 104 LEU A O 1
ATOM 806 N N . THR A 1 105 ? -4.542 -7.346 -4.646 1.00 96.06 105 THR A N 1
ATOM 807 C CA . THR A 1 105 ? -4.998 -7.576 -3.269 1.00 96.06 105 THR A CA 1
ATOM 808 C C . THR A 1 105 ? -3.863 -8.121 -2.409 1.00 96.06 105 THR A C 1
ATOM 810 O O . THR A 1 105 ? -3.285 -9.159 -2.720 1.00 96.06 105 THR A O 1
ATOM 813 N N . ILE A 1 106 ? -3.584 -7.435 -1.302 1.00 95.88 106 ILE A N 1
ATOM 814 C CA . ILE A 1 106 ? -2.518 -7.789 -0.353 1.00 95.88 106 ILE A CA 1
ATOM 815 C C . ILE A 1 106 ? -3.045 -8.299 0.988 1.00 95.88 106 ILE A C 1
ATOM 817 O O . ILE A 1 106 ? -2.275 -8.802 1.802 1.00 95.88 106 ILE A O 1
ATOM 821 N N . GLY A 1 107 ? -4.355 -8.196 1.216 1.00 94.81 107 GLY A N 1
ATOM 822 C CA . GLY A 1 107 ? -5.011 -8.743 2.394 1.00 94.81 107 GLY A CA 1
ATOM 823 C C . GLY A 1 107 ? -6.246 -7.949 2.785 1.00 94.81 107 GLY A C 1
ATOM 824 O O . GLY A 1 107 ? -6.897 -7.318 1.950 1.00 94.81 107 GLY A O 1
ATOM 825 N N . SER A 1 108 ? -6.552 -7.974 4.078 1.00 92.88 108 SER A N 1
ATOM 826 C CA . SER A 1 108 ? -7.638 -7.203 4.667 1.00 92.88 108 SER A CA 1
ATOM 827 C C . SER A 1 108 ? -7.228 -6.626 6.013 1.00 92.88 108 SER A C 1
ATOM 829 O O . SER A 1 108 ? -6.589 -7.317 6.806 1.00 92.88 108 SER A O 1
ATOM 831 N N . VAL A 1 109 ? -7.667 -5.408 6.303 1.00 90.31 109 VAL A N 1
ATOM 832 C CA . VAL A 1 109 ? -7.457 -4.732 7.584 1.00 90.31 109 VAL A CA 1
ATOM 833 C C . VAL A 1 109 ? -8.826 -4.339 8.130 1.00 90.31 109 VAL A C 1
ATOM 835 O O . VAL A 1 109 ? -9.612 -3.699 7.438 1.00 90.31 109 VAL A O 1
ATOM 838 N N . ASN A 1 110 ? -9.147 -4.786 9.347 1.00 85.88 110 ASN A N 1
ATOM 839 C CA . ASN A 1 110 ? -10.454 -4.578 9.985 1.00 85.88 110 ASN A CA 1
ATOM 840 C C . ASN A 1 110 ? -11.663 -4.978 9.101 1.00 85.88 110 ASN A C 1
ATOM 842 O O . ASN A 1 110 ? -12.655 -4.261 9.001 1.00 85.88 110 ASN A O 1
ATOM 846 N N . GLY A 1 111 ? -11.552 -6.112 8.397 1.00 86.19 111 GLY A N 1
ATOM 847 C CA . GLY A 1 111 ? -12.597 -6.624 7.499 1.00 86.19 111 GLY A CA 1
ATOM 848 C C . GLY A 1 111 ? -12.721 -5.899 6.153 1.00 86.19 111 GLY A C 1
ATOM 849 O O . GLY A 1 111 ? -13.550 -6.290 5.335 1.00 86.19 111 GLY A O 1
ATOM 850 N N . LYS A 1 112 ? -11.895 -4.879 5.895 1.00 91.12 112 LYS A N 1
ATOM 851 C CA . LYS A 1 112 ? -11.848 -4.153 4.622 1.00 91.12 112 LYS A CA 1
ATOM 852 C C . LYS A 1 112 ? -10.712 -4.683 3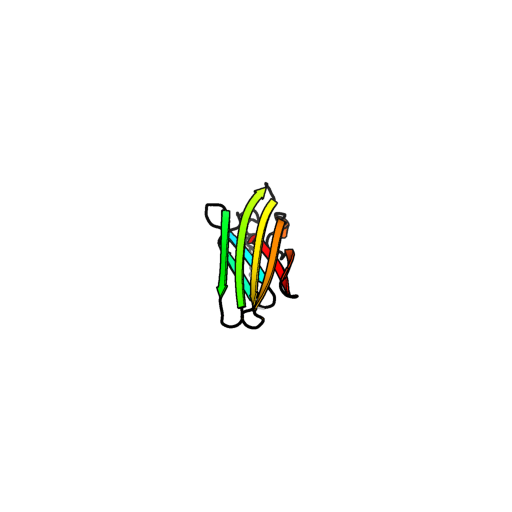.762 1.00 91.12 112 LYS A C 1
ATOM 854 O O . LYS A 1 112 ? -9.597 -4.852 4.251 1.00 91.12 112 LYS A O 1
ATOM 859 N N . ASN A 1 113 ? -10.991 -4.934 2.485 1.00 94.31 113 ASN A N 1
ATOM 860 C CA . ASN A 1 113 ? -9.971 -5.363 1.534 1.00 94.31 113 ASN A CA 1
ATOM 861 C C . ASN A 1 113 ? -8.935 -4.262 1.317 1.00 94.31 113 ASN A C 1
ATOM 863 O O . ASN A 1 113 ? -9.271 -3.080 1.229 1.00 94.31 113 ASN A O 1
ATOM 867 N N . VAL A 1 114 ? -7.686 -4.690 1.190 1.00 96.62 114 VAL A N 1
ATOM 868 C CA . VAL A 1 114 ? -6.541 -3.826 0.947 1.00 96.62 114 VAL A CA 1
ATOM 869 C C . VAL A 1 114 ? -5.851 -4.288 -0.323 1.00 96.62 114 VAL A C 1
ATOM 871 O O . VAL A 1 114 ? -5.527 -5.469 -0.478 1.00 96.62 114 VAL A O 1
ATOM 874 N N . SER A 1 115 ? -5.634 -3.358 -1.246 1.00 97.56 115 SER A N 1
ATOM 875 C CA . SER A 1 115 ? -4.897 -3.622 -2.481 1.00 97.56 115 SER A CA 1
ATOM 876 C C . SER A 1 115 ? -3.957 -2.481 -2.821 1.00 97.56 115 SER A C 1
ATOM 878 O O . SER A 1 115 ? -4.176 -1.349 -2.393 1.00 97.56 115 SER A O 1
ATOM 880 N N . VAL A 1 116 ? -2.913 -2.787 -3.585 1.00 98.00 116 VAL A N 1
ATOM 881 C CA . VAL A 1 116 ? -1.887 -1.820 -3.981 1.00 98.00 116 VAL A CA 1
ATOM 882 C C . VAL A 1 116 ? -1.643 -1.841 -5.482 1.00 98.00 116 VAL A C 1
ATOM 884 O O . VAL A 1 116 ? -1.776 -2.884 -6.117 1.00 98.00 116 VAL A O 1
ATOM 887 N N . SER A 1 117 ? -1.276 -0.695 -6.042 1.00 96.94 117 SER A N 1
ATOM 888 C CA . SER A 1 117 ? -0.788 -0.566 -7.417 1.00 96.94 117 SER A CA 1
ATOM 889 C C . SER A 1 117 ? 0.436 0.344 -7.464 1.00 96.94 117 SER A C 1
ATOM 891 O O . SER A 1 117 ? 0.654 1.163 -6.572 1.00 96.94 117 SER A O 1
ATOM 893 N N . LEU A 1 118 ? 1.240 0.178 -8.505 1.00 95.75 118 LEU A N 1
ATOM 894 C CA . LEU A 1 118 ? 2.512 0.848 -8.728 1.00 95.75 118 LEU A CA 1
ATOM 895 C C . LEU A 1 118 ? 2.379 1.738 -9.975 1.00 95.75 118 LEU A C 1
ATOM 897 O O . LEU A 1 118 ? 2.148 1.227 -11.071 1.00 95.75 118 LEU A O 1
ATOM 901 N N . ASN A 1 119 ? 2.494 3.057 -9.831 1.00 93.12 119 ASN A N 1
ATOM 902 C CA . ASN A 1 119 ? 2.204 4.013 -10.912 1.00 93.12 119 ASN A CA 1
ATOM 903 C C . ASN A 1 119 ? 3.466 4.675 -11.439 1.00 93.12 119 ASN A C 1
ATOM 905 O O . ASN A 1 119 ? 4.269 5.136 -10.601 1.00 93.12 119 ASN A O 1
#

Secondary structure (DSSP, 8-state):
-------------------TTSPP-EEEEEETTEEEEEEPPTTSEEEEEEE-SSEEEEEEEEEEEETTEEEEEEEEEEEETTTTEEEEEEEEEEE-GGGTTSPEEEEEETTEEEEEEE-

Radius of gyration: 21.38 Å; Cα contacts (8 Å, |Δi|>4): 231; chains: 1; bounding box: 41×31×83 Å

Organism: NCBI:txid1229493

Foldseek 3Di:
DDDDDDDDDDPPPPPPPDPLQDAFQWKWKDWPPDIDIWGQDPVQKTWDWDDDPFKIWTWIWGWDCDVPKIKTWIKIWMATPPVRDIWIFTDIDIAGSVCQAPWDFRQDTPNITMTMHTD

Nearest PDB structures (foldseek):
  3px3-assembly1_D  TM=5.658E-01  e=2.841E-02  Streptomyces fradiae
  6uk5-assembly1_B  TM=5.653E-01  e=5.105E-02  Micromonospora echinospora
  3px2-assembly1_D  TM=5.651E-01  e=6.318E-02  Streptomyces fradiae
  5bsz-assembly1_A  TM=5.739E-01  e=1.136E-01  Streptoalloteichus sp. ATCC 53650
  8ass-assembly1_A  TM=3.990E-01  e=1.935E-01  Rhizobium sp. AAP43

Sequence (119 aa):
MKRVLSLALCLAALGASANQNSEPKSVTLNYDQTQLVAEIQPDNHFEALIDNEQERIDFSGSVDKLLPDYTLEVSVIQASKLQRSTAQVNTKVLIKQGERQSPLTIGSVNGKNVSVSLN